Protein AF-I4EGW1-F1 (afdb_monomer_lite)

Organism: NCBI:txid1129897

Structure (mmCIF, N/CA/C/O backbone):
data_AF-I4EGW1-F1
#
_entry.id   AF-I4EGW1-F1
#
loop_
_atom_site.group_PDB
_atom_site.id
_atom_site.type_symbol
_atom_site.label_atom_id
_atom_site.label_alt_id
_atom_site.label_comp_id
_atom_site.label_asym_id
_atom_site.label_entity_id
_atom_site.label_seq_id
_atom_site.pdbx_PDB_ins_code
_atom_site.Cartn_x
_atom_site.Cartn_y
_atom_site.Cartn_z
_atom_site.occupancy
_atom_site.B_iso_or_equiv
_atom_site.auth_seq_id
_atom_site.auth_comp_id
_atom_site.auth_asym_id
_atom_site.auth_atom_id
_atom_site.pdbx_PDB_model_num
ATOM 1 N N . MET A 1 1 ? -6.062 -6.486 34.299 1.00 52.44 1 MET A N 1
ATOM 2 C CA . MET A 1 1 ? -6.752 -6.285 33.002 1.00 52.44 1 MET A CA 1
ATOM 3 C C . MET A 1 1 ? -5.716 -5.886 31.959 1.00 52.44 1 MET A C 1
ATOM 5 O O . MET A 1 1 ? -4.959 -4.958 32.221 1.00 52.44 1 MET A O 1
ATOM 9 N N . ARG A 1 2 ? -5.607 -6.590 30.822 1.00 54.66 2 ARG A N 1
ATOM 10 C CA . ARG A 1 2 ? -4.730 -6.140 29.725 1.00 54.66 2 ARG A CA 1
ATOM 11 C C . ARG A 1 2 ? -5.230 -4.772 29.256 1.00 54.66 2 ARG A C 1
ATOM 13 O O . ARG A 1 2 ? -6.411 -4.648 28.945 1.00 54.66 2 ARG A O 1
ATOM 20 N N . ARG A 1 3 ? -4.358 -3.757 29.227 1.00 63.44 3 ARG A N 1
ATOM 21 C CA . ARG A 1 3 ? -4.712 -2.459 28.638 1.00 63.44 3 ARG A CA 1
ATOM 22 C C . ARG A 1 3 ? -5.082 -2.692 27.176 1.00 63.44 3 ARG A C 1
ATOM 24 O O . ARG A 1 3 ? -4.359 -3.395 26.466 1.00 63.44 3 ARG A O 1
ATOM 31 N N . SER A 1 4 ? -6.220 -2.143 26.758 1.00 66.75 4 SER A N 1
ATOM 32 C CA . SER A 1 4 ? -6.599 -2.123 25.349 1.00 66.75 4 SER A CA 1
ATOM 33 C C . SER A 1 4 ? -5.445 -1.519 24.552 1.00 66.75 4 SER A C 1
ATOM 35 O O . SER A 1 4 ? -4.906 -0.480 24.924 1.00 66.75 4 SER A O 1
ATOM 37 N N . ARG A 1 5 ? -5.062 -2.173 23.453 1.00 77.19 5 ARG A N 1
ATOM 38 C CA . ARG A 1 5 ? -4.097 -1.624 22.486 1.00 77.19 5 ARG A CA 1
ATOM 39 C C . ARG A 1 5 ? -4.653 -0.417 21.716 1.00 77.19 5 ARG A C 1
ATOM 41 O O . ARG A 1 5 ? -3.923 0.159 20.921 1.00 77.19 5 ARG A O 1
ATOM 48 N N . PHE A 1 6 ? -5.925 -0.076 21.920 1.00 78.50 6 PHE A N 1
ATOM 49 C CA . PHE A 1 6 ? -6.652 0.939 21.168 1.00 78.50 6 PHE A CA 1
ATOM 50 C C . PHE A 1 6 ? -7.197 2.016 22.093 1.00 78.50 6 PHE A C 1
ATOM 52 O O . PHE A 1 6 ? -7.672 1.709 23.192 1.00 78.50 6 PHE A O 1
ATOM 59 N N . THR A 1 7 ? -7.170 3.256 21.610 1.00 86.56 7 THR A N 1
ATOM 60 C CA . THR A 1 7 ? -7.845 4.374 22.269 1.00 86.56 7 THR A CA 1
ATOM 61 C C . THR A 1 7 ? -9.356 4.256 22.078 1.00 86.56 7 THR A C 1
ATOM 63 O O . THR A 1 7 ? -9.835 3.678 21.100 1.00 86.56 7 THR A O 1
ATOM 66 N N . GLU A 1 8 ? -10.131 4.828 22.996 1.00 87.19 8 GLU A N 1
ATOM 67 C CA . GLU A 1 8 ? -11.597 4.860 22.890 1.00 87.19 8 GLU A CA 1
ATOM 68 C C . GLU A 1 8 ? -12.054 5.530 21.588 1.00 87.19 8 GLU A C 1
ATOM 70 O O . GLU A 1 8 ? -12.966 5.052 20.918 1.00 87.19 8 GLU A O 1
ATOM 75 N N . GLN A 1 9 ? -11.341 6.574 21.158 1.00 87.12 9 GLN A N 1
ATOM 76 C CA . GLN A 1 9 ? -11.584 7.268 19.893 1.00 87.12 9 GLN A CA 1
ATOM 77 C C . GLN A 1 9 ? -11.435 6.339 18.679 1.00 87.12 9 GLN A C 1
ATOM 79 O O . GLN A 1 9 ? -12.271 6.369 17.777 1.00 87.12 9 GLN A O 1
ATOM 84 N N . GLN A 1 10 ? -10.404 5.485 18.660 1.00 85.00 10 GLN A N 1
ATOM 85 C CA . GLN A 1 10 ? -10.199 4.503 17.588 1.00 85.00 10 GLN A CA 1
ATOM 86 C C . GLN A 1 10 ? -11.317 3.455 17.553 1.00 85.00 10 GLN A C 1
ATOM 88 O O . GLN A 1 10 ? -11.736 3.038 16.474 1.00 85.00 10 GLN A O 1
ATOM 93 N N . ILE A 1 11 ? -11.817 3.047 18.723 1.00 86.94 11 ILE A N 1
ATOM 94 C CA . ILE A 1 11 ? -12.922 2.088 18.836 1.00 86.94 11 ILE A CA 1
ATOM 95 C C . ILE A 1 11 ? -14.214 2.709 18.292 1.00 86.94 11 ILE A C 1
ATOM 97 O O . ILE A 1 11 ? -14.860 2.113 17.432 1.00 86.94 11 ILE A O 1
ATOM 101 N N . VAL A 1 12 ? -14.555 3.928 18.719 1.00 91.69 12 VAL A N 1
ATOM 102 C CA . VAL A 1 12 ? -15.755 4.644 18.252 1.00 91.69 12 VAL A CA 1
ATOM 103 C C . VAL A 1 12 ? -15.708 4.901 16.743 1.00 91.69 12 VAL A C 1
ATOM 105 O O . VAL A 1 12 ? -16.712 4.719 16.057 1.00 91.69 12 VAL A O 1
ATOM 108 N N . ALA A 1 13 ? -14.548 5.280 16.199 1.00 88.94 13 ALA A N 1
ATOM 109 C CA . ALA A 1 13 ? -14.391 5.505 14.762 1.00 88.94 13 ALA A CA 1
ATOM 110 C C . ALA A 1 13 ? -14.632 4.228 13.935 1.00 88.94 13 ALA A C 1
ATOM 112 O O . ALA A 1 13 ? -15.319 4.279 12.914 1.00 88.94 13 ALA A O 1
ATOM 113 N N . ALA A 1 14 ? -14.114 3.082 14.389 1.00 88.00 14 ALA A N 1
ATOM 114 C CA . ALA A 1 14 ? -14.319 1.800 13.716 1.00 88.00 14 ALA A CA 1
ATOM 115 C C . ALA A 1 14 ? -15.791 1.347 13.752 1.00 88.00 14 ALA A C 1
ATOM 117 O O . ALA A 1 14 ? -16.291 0.827 12.755 1.00 88.00 14 ALA A O 1
ATOM 118 N N . LEU A 1 15 ? -16.491 1.578 14.870 1.00 90.50 15 LEU A N 1
ATOM 119 C CA . LEU A 1 15 ? -17.920 1.270 14.999 1.00 90.50 15 LEU A CA 1
ATOM 120 C C . LEU A 1 15 ? -18.766 2.118 14.042 1.00 90.50 15 LEU A C 1
ATOM 122 O O . LEU A 1 15 ? -19.555 1.563 13.284 1.00 90.50 15 LEU A O 1
ATOM 126 N N . ARG A 1 16 ? -18.518 3.432 13.978 1.00 93.00 16 ARG A N 1
ATOM 127 C CA . ARG A 1 16 ? -19.224 4.329 13.046 1.00 93.00 16 ARG A CA 1
ATOM 128 C C . ARG A 1 16 ? -19.025 3.947 11.579 1.00 93.00 16 ARG A C 1
ATOM 130 O O . ARG A 1 16 ? -19.950 4.073 10.787 1.00 93.00 16 ARG A O 1
ATOM 137 N N . GLN A 1 17 ? -17.834 3.481 11.197 1.00 89.00 17 GLN A N 1
ATOM 138 C CA . GLN A 1 17 ? -17.591 2.992 9.833 1.00 89.00 17 GLN A CA 1
ATOM 139 C C . GLN A 1 17 ? -18.419 1.747 9.508 1.00 89.00 17 GLN A C 1
ATOM 141 O O . GLN A 1 17 ? -18.972 1.660 8.411 1.00 89.00 17 GLN A O 1
ATOM 146 N N . ALA A 1 18 ? -18.516 0.808 10.454 1.00 91.25 18 ALA A N 1
ATOM 147 C CA . ALA A 1 18 ? -19.332 -0.389 10.290 1.00 91.25 18 ALA A CA 1
ATOM 148 C C . ALA A 1 18 ? -20.832 -0.049 10.223 1.00 91.25 18 ALA A C 1
ATOM 150 O O . ALA A 1 18 ? -21.533 -0.549 9.348 1.00 91.25 18 ALA A O 1
ATOM 151 N N . GLU A 1 19 ? -21.307 0.852 11.088 1.00 92.25 19 GLU A N 1
ATOM 152 C CA . GLU A 1 19 ? -22.686 1.366 11.073 1.00 92.25 19 GLU A CA 1
ATOM 153 C C . GLU A 1 19 ? -23.010 2.122 9.776 1.00 92.25 19 GLU A C 1
ATOM 155 O O . GLU A 1 19 ? -24.116 2.014 9.255 1.00 92.25 19 GLU A O 1
ATOM 160 N N . GLY A 1 20 ? -22.029 2.828 9.205 1.00 92.00 20 GLY A N 1
ATOM 161 C CA . GLY A 1 20 ? -22.131 3.502 7.909 1.00 92.00 20 GLY A CA 1
ATOM 162 C C . GLY A 1 20 ? -22.120 2.569 6.692 1.00 92.00 20 GLY A C 1
ATOM 163 O O . GLY A 1 20 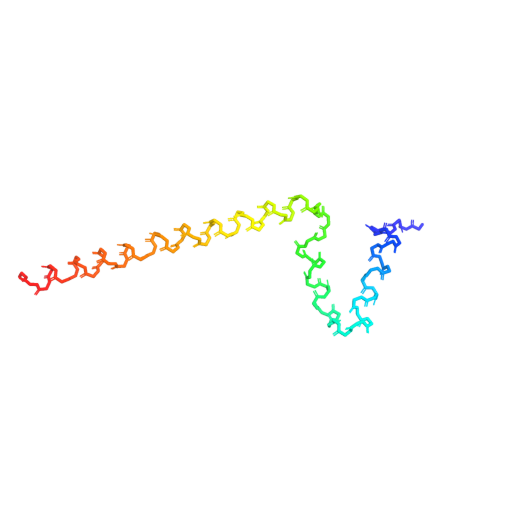? -22.032 3.052 5.566 1.00 92.00 20 GLY A O 1
ATOM 164 N N . GLY A 1 21 ? -22.172 1.248 6.895 1.00 92.31 21 GLY A N 1
ATOM 165 C CA . GLY A 1 21 ? -22.253 0.252 5.824 1.00 92.31 21 GLY A CA 1
ATOM 166 C C . GLY A 1 21 ? -20.905 -0.244 5.298 1.00 92.31 21 GLY A C 1
ATOM 167 O O . GLY A 1 21 ? -20.884 -1.043 4.362 1.00 92.31 21 GLY A O 1
ATOM 168 N N . THR A 1 22 ? -19.775 0.168 5.890 1.00 92.44 22 THR A N 1
ATOM 169 C CA . THR A 1 22 ? -18.470 -0.414 5.535 1.00 92.44 22 THR A CA 1
ATOM 170 C C . THR A 1 22 ? -18.422 -1.859 6.037 1.00 92.44 22 THR A C 1
ATOM 172 O O . THR A 1 22 ? -18.587 -2.088 7.239 1.00 92.44 22 THR A O 1
ATOM 175 N N . PRO A 1 23 ? -18.151 -2.858 5.179 1.00 93.56 23 PRO A N 1
ATOM 176 C CA . PRO A 1 23 ? -18.042 -4.237 5.627 1.00 93.56 23 PRO A CA 1
ATOM 177 C C . PRO A 1 23 ? -16.974 -4.387 6.716 1.00 93.56 23 PRO A C 1
ATOM 179 O O . PRO A 1 23 ? -15.827 -3.971 6.548 1.00 93.56 23 PRO A O 1
ATOM 182 N N . VAL A 1 24 ? -17.308 -5.059 7.820 1.00 91.00 24 VAL A N 1
ATOM 183 C CA . VAL A 1 24 ? -16.374 -5.271 8.946 1.00 91.00 24 VAL A CA 1
ATOM 184 C C . VAL A 1 24 ? -15.078 -5.956 8.489 1.00 91.00 24 VAL A C 1
ATOM 186 O O . VAL A 1 24 ? -13.996 -5.676 9.007 1.00 91.00 24 VAL A O 1
ATOM 189 N N . VAL A 1 25 ? -15.158 -6.818 7.469 1.00 92.88 25 VAL A N 1
ATOM 190 C CA . VAL A 1 25 ? -13.987 -7.460 6.853 1.00 92.88 25 VAL A CA 1
ATOM 191 C C . VAL A 1 25 ? -12.996 -6.442 6.281 1.00 92.88 25 VAL A C 1
ATOM 193 O O . VAL A 1 25 ? -11.784 -6.628 6.408 1.00 92.88 25 VAL A O 1
ATOM 196 N N . GLU A 1 26 ? -13.487 -5.344 5.709 1.00 90.88 26 GLU A N 1
ATOM 197 C CA . GLU A 1 26 ? -12.662 -4.282 5.148 1.00 90.88 26 GLU A CA 1
ATOM 198 C C . GLU A 1 26 ? -11.993 -3.456 6.250 1.00 90.88 26 GLU A C 1
ATOM 200 O O . GLU A 1 26 ? -10.780 -3.241 6.201 1.00 90.88 26 GLU A O 1
ATOM 205 N N . VAL A 1 27 ? -12.736 -3.119 7.307 1.00 88.62 27 VAL A N 1
ATOM 206 C CA . VAL A 1 27 ? -12.187 -2.453 8.500 1.00 88.62 27 VAL A CA 1
ATOM 207 C C . VAL A 1 27 ? -11.075 -3.304 9.131 1.00 88.62 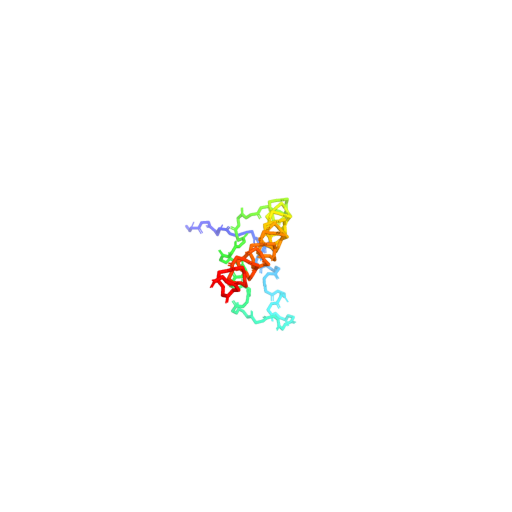27 VAL A C 1
ATOM 209 O O . VAL A 1 27 ? -9.980 -2.815 9.423 1.00 88.62 27 VAL A O 1
ATOM 212 N N . CYS A 1 28 ? -11.290 -4.616 9.265 1.00 88.25 28 CYS A N 1
ATOM 213 C CA . CYS A 1 28 ? -10.283 -5.561 9.757 1.00 88.25 28 CYS A CA 1
ATOM 214 C C . CYS A 1 28 ? -9.070 -5.708 8.821 1.00 88.25 28 CYS A C 1
ATOM 216 O O . CYS A 1 28 ? -7.954 -5.962 9.289 1.00 88.25 28 CYS A O 1
ATOM 218 N N . ARG A 1 29 ? -9.262 -5.573 7.504 1.00 90.19 29 ARG A N 1
ATOM 219 C CA . ARG A 1 29 ? -8.178 -5.572 6.510 1.00 90.19 29 ARG A CA 1
ATOM 220 C C . ARG A 1 29 ? -7.313 -4.323 6.655 1.00 90.19 29 ARG A C 1
ATOM 222 O O . ARG A 1 29 ? -6.094 -4.447 6.748 1.00 90.19 29 ARG A O 1
ATOM 229 N N . TRP A 1 30 ? -7.921 -3.141 6.735 1.00 87.25 30 TRP A N 1
ATOM 230 C CA . TRP A 1 30 ? -7.197 -1.884 6.948 1.00 87.25 30 TRP A CA 1
ATOM 231 C C . TRP A 1 30 ? -6.468 -1.868 8.281 1.00 87.25 30 TRP A C 1
ATOM 233 O O . TRP A 1 30 ? -5.303 -1.494 8.325 1.00 87.25 30 TRP A O 1
ATOM 243 N N . LYS A 1 31 ? -7.095 -2.377 9.345 1.00 84.69 31 LYS A N 1
ATOM 244 C CA . LYS A 1 31 ? -6.435 -2.557 10.638 1.00 84.69 31 LYS A CA 1
ATOM 245 C C . LYS A 1 31 ? -5.158 -3.387 10.509 1.00 84.69 31 LYS A C 1
ATOM 247 O O . LYS A 1 31 ? -4.122 -2.986 11.019 1.00 84.69 31 LYS A O 1
ATOM 252 N N . ARG A 1 32 ? -5.203 -4.529 9.819 1.00 85.19 32 ARG A N 1
ATOM 253 C CA . ARG A 1 32 ? -4.007 -5.366 9.616 1.00 85.19 32 ARG A CA 1
ATOM 254 C C . ARG A 1 32 ? -2.915 -4.655 8.817 1.00 85.19 32 ARG A C 1
ATOM 256 O O . ARG A 1 32 ? -1.746 -4.887 9.092 1.00 85.19 32 ARG A O 1
ATOM 263 N N . LYS A 1 33 ? -3.292 -3.813 7.850 1.00 85.25 33 LYS A N 1
ATOM 264 C CA . LYS A 1 33 ? -2.343 -3.127 6.963 1.00 85.25 33 LYS A CA 1
ATOM 265 C C . LYS A 1 33 ? -1.753 -1.847 7.569 1.00 85.25 33 LYS A C 1
ATOM 267 O O . LYS A 1 33 ? -0.607 -1.529 7.282 1.00 85.25 33 LYS A O 1
ATOM 272 N N . PHE A 1 34 ? -2.522 -1.120 8.377 1.00 85.44 34 PHE A N 1
ATOM 273 C CA . PHE A 1 34 ? -2.218 0.267 8.746 1.00 85.44 34 PHE A CA 1
ATOM 274 C C . PHE A 1 34 ? -2.221 0.542 10.256 1.00 85.44 34 PHE A C 1
ATOM 276 O O . PHE A 1 34 ? -1.933 1.664 10.667 1.00 85.44 34 PHE A O 1
ATOM 283 N N . ALA A 1 35 ? -2.573 -0.428 11.111 1.00 83.81 35 ALA A N 1
ATOM 284 C CA . ALA A 1 35 ? -2.578 -0.189 12.554 1.00 83.81 35 ALA A CA 1
ATOM 285 C C . ALA A 1 35 ? -1.175 0.152 13.070 1.00 83.81 35 ALA A C 1
ATOM 287 O O . ALA A 1 35 ? -0.209 -0.544 12.770 1.00 83.81 35 ALA A O 1
ATOM 288 N N . GLY A 1 36 ? -1.094 1.193 13.900 1.00 81.25 36 GLY A N 1
ATOM 289 C CA . GLY A 1 36 ? 0.165 1.668 14.473 1.00 81.25 36 GLY A CA 1
ATOM 290 C C . GLY A 1 36 ? 0.957 2.615 13.572 1.00 81.25 36 GLY A C 1
ATOM 291 O O . GLY A 1 36 ? 1.975 3.106 14.034 1.00 81.25 36 GLY A O 1
ATOM 292 N N . MET A 1 37 ? 0.490 2.892 12.347 1.00 86.38 37 MET A N 1
ATOM 293 C CA . MET A 1 37 ? 1.082 3.919 11.487 1.00 86.38 37 MET A CA 1
ATOM 294 C C . MET A 1 37 ? 0.486 5.294 11.787 1.00 86.38 37 MET A C 1
ATOM 296 O O . MET A 1 37 ? -0.732 5.439 11.945 1.00 86.38 37 MET A O 1
ATOM 300 N N . GLU A 1 38 ? 1.331 6.316 11.797 1.00 86.12 38 GLU A N 1
ATOM 301 C CA . GLU A 1 38 ? 0.894 7.705 11.824 1.00 86.12 38 GLU A CA 1
ATOM 302 C C . GLU A 1 38 ? 0.388 8.162 10.448 1.00 86.12 38 GLU A C 1
ATOM 304 O O . GLU A 1 38 ? 0.746 7.632 9.394 1.00 86.12 38 GLU A O 1
ATOM 309 N N . VAL A 1 39 ? -0.438 9.211 10.428 1.00 82.06 39 VAL A N 1
ATOM 310 C CA . VAL A 1 39 ? -0.977 9.774 9.176 1.00 82.06 39 VAL A CA 1
ATOM 311 C C . VAL A 1 39 ? 0.143 10.245 8.239 1.00 82.06 39 VAL A C 1
ATOM 313 O O . VAL A 1 39 ? 0.025 10.096 7.022 1.00 82.06 39 VAL A O 1
ATOM 316 N N . ALA A 1 40 ? 1.235 10.786 8.786 1.00 83.12 40 ALA A N 1
ATOM 317 C CA . ALA A 1 40 ? 2.402 11.192 8.006 1.00 83.12 40 ALA A CA 1
ATOM 318 C C . ALA A 1 40 ? 3.100 9.988 7.347 1.00 83.12 40 ALA A C 1
ATOM 320 O O . ALA A 1 40 ? 3.440 10.046 6.165 1.00 83.12 40 ALA A O 1
ATOM 321 N N . GLU A 1 41 ? 3.234 8.874 8.072 1.00 89.00 41 GLU A N 1
ATOM 322 C CA . GLU A 1 41 ? 3.792 7.625 7.545 1.00 89.00 41 GLU A CA 1
ATOM 323 C C . GLU A 1 41 ? 2.906 7.041 6.441 1.00 89.00 41 GLU A C 1
ATOM 325 O O . GLU A 1 41 ? 3.412 6.618 5.404 1.00 89.00 41 GLU A O 1
ATOM 330 N N . LEU A 1 42 ? 1.579 7.100 6.603 1.00 89.44 42 LEU A N 1
ATOM 331 C CA . LEU A 1 42 ? 0.629 6.671 5.574 1.00 89.44 42 LEU A CA 1
ATOM 332 C C . LEU A 1 42 ? 0.717 7.512 4.296 1.00 89.44 42 LEU A C 1
ATOM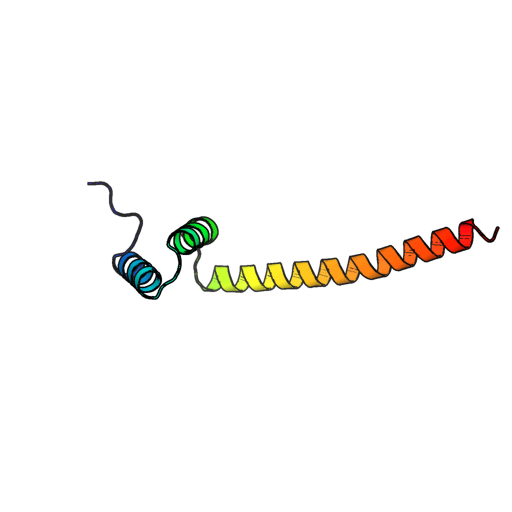 334 O O . LEU A 1 42 ? 0.594 6.966 3.199 1.00 89.44 42 LEU A O 1
ATOM 338 N N . ARG A 1 43 ? 0.919 8.830 4.415 1.00 89.56 43 ARG A N 1
ATOM 339 C CA . ARG A 1 43 ? 1.109 9.716 3.253 1.00 89.56 43 ARG A CA 1
ATOM 340 C C . ARG A 1 43 ? 2.395 9.374 2.513 1.00 89.56 43 ARG A C 1
ATOM 342 O O . ARG A 1 43 ? 2.342 9.105 1.316 1.00 89.56 43 ARG A O 1
ATOM 349 N N . ARG A 1 44 ? 3.509 9.273 3.241 1.00 92.94 44 ARG A N 1
ATOM 350 C CA . ARG A 1 44 ? 4.805 8.896 2.670 1.00 92.94 44 ARG A CA 1
ATOM 351 C C . ARG A 1 44 ? 4.764 7.515 2.015 1.00 92.94 44 ARG A C 1
ATOM 353 O O . ARG A 1 44 ? 5.320 7.334 0.939 1.00 92.94 44 ARG A O 1
ATOM 360 N N . LEU A 1 45 ? 4.083 6.545 2.631 1.00 92.38 45 LEU A N 1
ATOM 361 C CA . LEU A 1 45 ? 3.907 5.213 2.050 1.00 92.38 45 LEU A CA 1
ATOM 362 C C . LEU A 1 45 ? 3.196 5.291 0.694 1.00 92.38 45 LEU A C 1
ATOM 364 O O . LEU A 1 45 ? 3.663 4.683 -0.263 1.00 92.38 45 LEU A O 1
ATOM 368 N N . ARG A 1 46 ? 2.110 6.068 0.592 1.00 92.44 46 ARG A N 1
ATOM 369 C CA . ARG A 1 46 ? 1.386 6.250 -0.676 1.00 92.44 46 ARG A CA 1
ATOM 370 C C . ARG A 1 46 ? 2.246 6.912 -1.746 1.00 92.44 46 ARG A C 1
ATOM 372 O O . ARG A 1 46 ? 2.195 6.483 -2.891 1.00 92.44 46 ARG A O 1
ATOM 379 N N . GLU A 1 47 ? 3.030 7.924 -1.385 1.00 95.69 47 GLU A N 1
ATOM 380 C CA . GLU A 1 47 ? 3.955 8.593 -2.311 1.00 95.69 47 GLU A CA 1
ATOM 381 C C . GLU A 1 47 ? 5.005 7.616 -2.854 1.00 95.69 47 GLU A C 1
ATOM 383 O O . GLU A 1 47 ? 5.242 7.564 -4.058 1.00 95.69 47 GLU A O 1
ATOM 388 N N . VAL A 1 48 ? 5.580 6.781 -1.986 1.00 96.00 48 VAL A N 1
ATOM 389 C CA . VAL A 1 48 ? 6.555 5.760 -2.391 1.00 96.00 48 VAL A CA 1
ATOM 390 C C . VAL A 1 48 ? 5.908 4.663 -3.241 1.00 96.00 48 VAL A C 1
ATOM 392 O O . VAL A 1 48 ? 6.501 4.238 -4.231 1.00 96.00 48 VAL A O 1
ATOM 395 N N . GLU A 1 49 ? 4.705 4.196 -2.893 1.00 94.94 49 GLU A N 1
ATOM 396 C CA . GLU A 1 49 ? 3.963 3.207 -3.691 1.00 94.94 49 GLU A CA 1
ATOM 397 C C . GLU A 1 49 ? 3.616 3.755 -5.090 1.00 94.94 49 GLU A C 1
ATOM 399 O O . GLU A 1 49 ? 3.744 3.041 -6.089 1.00 94.94 49 GLU A O 1
ATOM 404 N N . GLU A 1 50 ? 3.215 5.024 -5.173 1.00 97.19 50 GLU A N 1
ATOM 405 C CA . GLU A 1 50 ? 2.920 5.736 -6.420 1.00 97.19 50 GLU A CA 1
ATOM 406 C C . GLU A 1 50 ? 4.167 5.873 -7.297 1.00 97.19 50 GLU A C 1
ATOM 408 O O . GLU A 1 50 ? 4.139 5.498 -8.471 1.00 97.19 50 GLU A O 1
ATOM 413 N N . GLU A 1 51 ? 5.272 6.347 -6.723 1.00 96.88 51 GLU A N 1
ATOM 414 C CA . GLU A 1 51 ? 6.530 6.508 -7.446 1.00 96.88 51 GLU A CA 1
ATOM 415 C C . GLU A 1 51 ? 7.077 5.156 -7.910 1.00 96.88 51 GLU A C 1
ATOM 417 O O . GLU A 1 51 ? 7.486 5.001 -9.057 1.00 96.88 51 GLU A O 1
ATOM 422 N N . ASN A 1 52 ? 6.990 4.120 -7.071 1.00 97.31 52 ASN A N 1
ATOM 423 C CA . ASN A 1 52 ? 7.381 2.768 -7.459 1.00 97.31 52 ASN A CA 1
ATOM 424 C C . ASN A 1 52 ? 6.563 2.257 -8.652 1.00 97.31 52 ASN A C 1
ATOM 426 O O . ASN A 1 52 ? 7.117 1.613 -9.545 1.00 97.31 52 ASN A O 1
ATOM 430 N N . ARG A 1 53 ? 5.256 2.550 -8.690 1.00 96.75 53 ARG A N 1
ATOM 431 C CA . ARG A 1 53 ? 4.400 2.194 -9.828 1.00 96.75 53 ARG A CA 1
ATOM 432 C C . ARG A 1 53 ? 4.837 2.922 -11.098 1.00 96.75 53 ARG A C 1
ATOM 434 O O . ARG A 1 53 ? 4.958 2.274 -12.135 1.00 96.75 53 ARG A O 1
ATOM 441 N N . ARG A 1 54 ? 5.104 4.228 -11.011 1.00 96.56 54 ARG A N 1
ATOM 442 C CA . ARG A 1 54 ? 5.574 5.041 -12.145 1.00 96.56 54 ARG A CA 1
ATOM 443 C C . ARG A 1 54 ? 6.916 4.552 -12.673 1.00 96.56 54 ARG A C 1
ATOM 445 O O . ARG A 1 54 ? 7.046 4.327 -13.869 1.00 96.56 54 ARG A O 1
ATOM 452 N N . LEU A 1 55 ? 7.878 4.306 -11.786 1.00 96.31 55 LEU A N 1
ATOM 453 C CA . LEU A 1 55 ? 9.194 3.783 -12.156 1.00 96.31 55 LEU A CA 1
ATOM 454 C C . LEU A 1 55 ? 9.093 2.403 -12.813 1.00 96.31 55 LEU A C 1
ATOM 456 O O . LEU A 1 55 ? 9.763 2.151 -13.809 1.00 96.31 55 LEU A O 1
ATOM 460 N N . LYS A 1 56 ? 8.225 1.517 -12.308 1.00 94.69 56 LYS A N 1
ATOM 461 C CA . LYS A 1 56 ? 7.979 0.213 -12.941 1.00 94.69 56 LYS A CA 1
ATOM 462 C C . LYS A 1 56 ? 7.428 0.349 -14.356 1.00 94.69 56 LYS A C 1
ATOM 464 O O . LYS A 1 56 ? 7.899 -0.362 -15.233 1.00 94.69 56 LYS A O 1
ATOM 469 N N . GLN A 1 57 ? 6.467 1.245 -14.576 1.00 93.12 57 GLN A N 1
ATOM 470 C CA . GLN A 1 57 ? 5.918 1.512 -15.911 1.00 93.12 57 GLN A CA 1
ATOM 471 C C . GLN A 1 57 ? 6.991 2.085 -16.842 1.00 93.12 57 GLN A C 1
ATOM 473 O O . GLN A 1 57 ? 7.219 1.547 -17.920 1.00 93.12 57 GLN A O 1
ATOM 478 N N . LEU A 1 58 ? 7.734 3.090 -16.368 1.00 93.75 58 LEU A N 1
ATOM 479 C CA . LEU A 1 58 ? 8.805 3.736 -17.126 1.00 93.75 58 LEU A CA 1
ATOM 480 C C .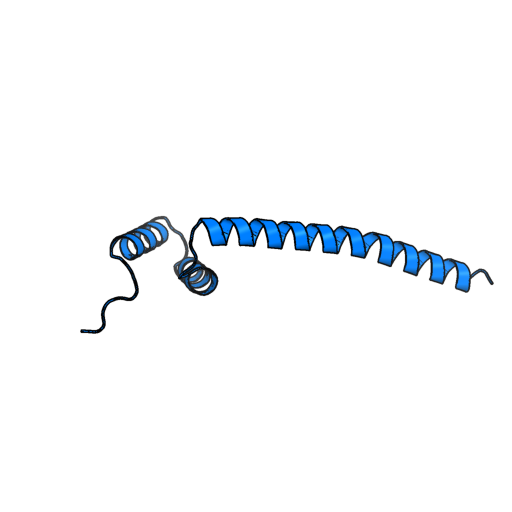 LEU A 1 58 ? 9.908 2.761 -17.556 1.00 93.75 58 LEU A C 1
ATOM 482 O O . LEU A 1 58 ? 10.535 2.975 -18.584 1.00 93.75 58 LEU A O 1
ATOM 486 N N . VAL A 1 59 ? 10.171 1.711 -16.775 1.00 92.88 59 VAL A N 1
ATOM 487 C CA . VAL A 1 59 ? 11.159 0.681 -17.126 1.00 92.88 59 VAL A CA 1
ATOM 488 C C . VAL A 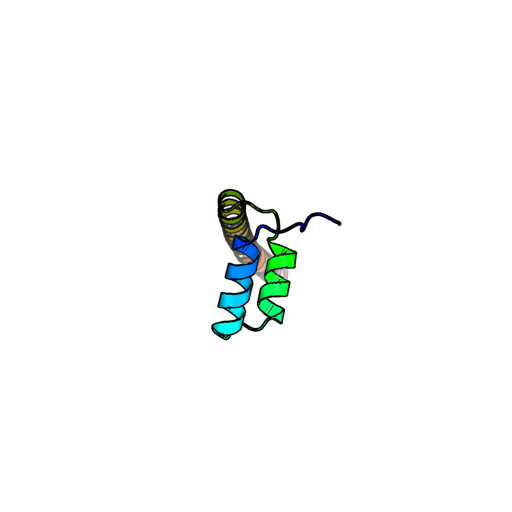1 59 ? 10.553 -0.413 -18.004 1.00 92.88 59 VAL A C 1
ATOM 490 O O . VAL A 1 59 ? 11.234 -0.905 -18.904 1.00 92.88 59 VAL A O 1
ATOM 493 N N . ALA A 1 60 ? 9.307 -0.818 -17.755 1.00 91.31 60 ALA A N 1
ATOM 494 C CA . ALA A 1 60 ? 8.666 -1.912 -18.477 1.00 91.31 60 ALA A CA 1
ATOM 495 C C . ALA A 1 60 ? 8.500 -1.595 -19.969 1.00 91.31 60 ALA A C 1
ATOM 497 O O . ALA A 1 60 ? 8.926 -2.406 -20.791 1.00 91.31 60 ALA A O 1
ATOM 498 N N . ASP A 1 61 ? 7.967 -0.419 -20.312 1.00 85.81 61 ASP A N 1
ATOM 499 C CA . ASP A 1 61 ? 7.638 -0.089 -21.705 1.00 85.81 61 ASP A CA 1
ATOM 500 C C . ASP A 1 61 ? 8.895 -0.066 -22.606 1.00 85.81 61 ASP A C 1
ATOM 502 O O . ASP A 1 61 ? 8.940 -0.816 -23.583 1.00 85.81 61 ASP A O 1
ATOM 506 N N . PRO A 1 62 ? 9.999 0.628 -22.247 1.00 88.81 62 PRO A N 1
ATOM 507 C CA . PRO A 1 62 ? 11.222 0.607 -23.053 1.00 88.81 62 PRO A CA 1
ATOM 508 C C . PRO A 1 62 ? 11.916 -0.759 -23.078 1.00 88.81 62 PRO A C 1
ATOM 510 O O . PRO A 1 62 ? 12.625 -1.083 -24.031 1.00 88.81 62 PRO A O 1
ATOM 513 N N . THR A 1 63 ? 11.756 -1.564 -22.021 1.00 90.25 63 THR A N 1
ATOM 514 C CA . THR A 1 63 ? 12.328 -2.918 -21.975 1.00 90.25 63 THR A CA 1
ATOM 515 C C . THR A 1 63 ? 11.618 -3.838 -22.963 1.00 90.25 63 THR A C 1
ATOM 517 O O . THR A 1 63 ? 12.283 -4.613 -23.653 1.00 90.25 63 THR A O 1
ATOM 520 N N . LEU A 1 64 ? 10.290 -3.729 -23.059 1.00 88.75 64 LEU A N 1
ATOM 521 C CA . LEU A 1 64 ? 9.485 -4.456 -24.036 1.00 88.75 64 LEU A CA 1
ATOM 522 C C . LEU A 1 64 ? 9.830 -4.021 -25.464 1.00 88.75 64 LEU A C 1
ATOM 524 O O . LEU A 1 64 ? 10.144 -4.877 -26.290 1.00 88.75 64 LEU A O 1
ATOM 528 N N . ASP A 1 65 ? 9.893 -2.714 -25.728 1.00 89.06 65 ASP A N 1
ATOM 529 C CA . ASP A 1 65 ? 10.259 -2.181 -27.047 1.00 89.06 65 ASP A CA 1
ATOM 530 C C . ASP A 1 65 ? 11.649 -2.657 -27.484 1.00 89.06 65 ASP A C 1
ATOM 532 O O . ASP A 1 65 ? 11.848 -3.123 -28.609 1.00 89.06 65 ASP A O 1
ATOM 536 N N . LYS A 1 66 ? 12.628 -2.610 -26.572 1.00 92.62 66 LYS A N 1
ATOM 537 C CA . LYS A 1 66 ? 13.982 -3.104 -26.835 1.00 92.62 66 LYS A CA 1
ATOM 538 C C . LYS A 1 66 ? 13.986 -4.592 -27.182 1.00 92.62 66 LYS A C 1
ATOM 540 O O . LYS A 1 66 ? 14.702 -4.986 -28.103 1.00 92.62 66 LYS A O 1
ATOM 545 N N . ALA A 1 67 ? 13.224 -5.411 -26.457 1.00 91.75 67 ALA A N 1
ATOM 546 C CA . ALA A 1 67 ? 13.134 -6.844 -26.720 1.00 91.75 67 ALA A CA 1
ATOM 547 C C . ALA A 1 67 ? 12.534 -7.122 -28.108 1.00 91.75 67 ALA A C 1
ATOM 549 O O . ALA A 1 67 ? 13.106 -7.898 -28.873 1.00 91.75 67 ALA A O 1
ATOM 550 N N . MET A 1 68 ? 11.454 -6.421 -28.470 1.00 90.81 68 MET A N 1
ATOM 551 C CA . MET A 1 68 ? 10.822 -6.533 -29.789 1.00 90.81 68 MET A CA 1
ATOM 552 C C . MET A 1 68 ? 11.771 -6.124 -30.923 1.00 90.81 68 MET A C 1
ATOM 554 O O . MET A 1 68 ? 11.870 -6.821 -31.932 1.00 90.81 68 MET A O 1
ATOM 558 N N . LEU A 1 69 ? 12.513 -5.023 -30.755 1.00 92.69 69 LEU A N 1
ATOM 559 C CA . LEU A 1 69 ? 13.500 -4.572 -31.742 1.00 92.69 69 LEU A CA 1
ATOM 560 C C . LEU A 1 69 ? 14.635 -5.586 -31.921 1.00 92.69 69 LEU A C 1
ATOM 562 O O . LEU A 1 69 ? 15.047 -5.859 -33.048 1.00 92.69 69 LEU A O 1
ATOM 566 N N . GLN A 1 70 ? 15.134 -6.169 -30.828 1.00 93.19 70 GLN A N 1
ATOM 567 C CA . GLN A 1 70 ? 16.170 -7.202 -30.888 1.00 93.19 70 GLN A CA 1
ATOM 568 C C . GLN A 1 70 ? 15.687 -8.470 -31.602 1.00 93.19 70 GLN 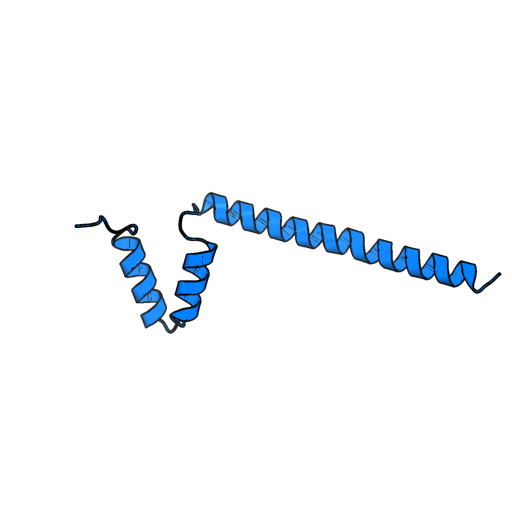A C 1
ATOM 570 O O . GLN A 1 70 ? 16.445 -9.060 -32.371 1.00 93.19 70 GLN A O 1
ATOM 575 N N . GLU A 1 71 ? 14.437 -8.875 -31.384 1.00 92.38 71 GLU A N 1
ATOM 576 C CA . GLU A 1 71 ? 13.837 -10.020 -32.070 1.00 92.38 71 GLU A CA 1
ATOM 577 C C . GLU A 1 71 ? 13.642 -9.756 -33.570 1.00 92.38 71 GLU A C 1
ATOM 579 O O . GLU A 1 71 ? 14.034 -10.581 -34.396 1.00 92.38 71 GLU A O 1
ATOM 584 N N . ALA A 1 72 ? 13.132 -8.577 -33.939 1.00 91.56 72 ALA A N 1
ATOM 585 C CA . ALA A 1 72 ? 12.974 -8.182 -35.338 1.00 91.56 72 ALA A CA 1
ATOM 586 C C . ALA A 1 72 ? 14.317 -8.145 -36.090 1.00 91.56 72 ALA A C 1
ATOM 588 O O . ALA A 1 72 ? 14.406 -8.619 -37.221 1.00 91.56 72 ALA A O 1
ATOM 589 N N . LEU A 1 73 ? 15.376 -7.630 -35.455 1.00 92.06 73 LEU A N 1
ATOM 590 C CA . LEU A 1 73 ? 16.726 -7.629 -36.027 1.00 92.06 73 LEU A CA 1
ATOM 591 C C . LEU A 1 73 ? 17.285 -9.045 -36.205 1.00 92.06 73 LEU A C 1
ATOM 593 O O . LEU A 1 73 ? 17.964 -9.307 -37.192 1.00 92.06 73 LEU A O 1
ATOM 597 N N . ARG A 1 74 ? 16.994 -9.960 -35.275 1.00 90.44 74 ARG A N 1
ATOM 598 C CA . ARG A 1 74 ? 17.457 -11.352 -35.345 1.00 90.44 74 ARG A CA 1
ATOM 599 C C . ARG A 1 74 ? 16.754 -12.160 -36.438 1.00 90.44 74 ARG A C 1
ATOM 601 O O . ARG A 1 74 ? 17.364 -13.069 -36.982 1.00 90.44 74 ARG A O 1
ATOM 608 N N . ASN A 1 75 ? 15.499 -11.839 -36.745 1.00 78.75 75 ASN A N 1
ATOM 609 C CA . ASN A 1 75 ? 14.707 -12.535 -37.765 1.00 78.75 75 ASN A CA 1
ATOM 610 C C . ASN A 1 75 ? 14.923 -11.992 -39.192 1.00 78.75 75 ASN A C 1
ATOM 612 O O . ASN A 1 75 ? 14.521 -12.644 -40.149 1.00 78.75 75 ASN A O 1
ATOM 616 N N . ASN A 1 76 ? 15.539 -10.812 -39.336 1.00 67.00 76 ASN A N 1
ATOM 617 C CA . ASN A 1 76 ? 15.844 -10.172 -40.624 1.00 67.00 76 ASN A CA 1
ATOM 618 C C . ASN A 1 76 ? 17.289 -10.420 -41.113 1.00 67.00 76 ASN A C 1
ATOM 620 O O . ASN A 1 76 ? 17.742 -9.729 -42.029 1.00 67.00 76 ASN A O 1
ATOM 624 N N . GLY A 1 77 ? 18.015 -11.356 -40.494 1.00 53.06 77 GLY A N 1
ATOM 625 C CA . GLY A 1 77 ? 19.386 -11.748 -40.845 1.00 53.06 77 GLY A CA 1
ATOM 626 C C . GLY A 1 77 ? 19.495 -13.200 -41.282 1.00 53.06 77 GLY A C 1
ATOM 627 O O . GLY A 1 77 ? 18.626 -14.004 -40.879 1.00 53.06 77 GLY A O 1
#

pLDDT: mean 87.55, std 9.37, range [52.44, 97.31]

InterPro domains:
  IPR002514 Transposase IS3/IS911family [PF01527] (2-60)
  IPR009057 Homedomain-like superfamily [SSF46689] (1-59)
  IPR052546 Transposase_8_domain-containing_protein [PTHR33609] (1-75)

Secondary structure (DSSP, 8-state):
-PPPSS-HHHHHHHHHHHHTT--HHHHHHHHHHHTT--HHHHHHHHHHHHHHHHHHHHHHHHHHHHHHHHHHHHHT-

Radius of gyration: 22.96 Å; chains: 1; bounding box: 42×24×74 Å

Sequence (77 aa):
MRRSRFTEQQIVAALRQAEGGTPVVEVCRWKRKFAGMEVAELRRLREVEEENRRLKQLVADPTLDKAMLQEALRNNG

Foldseek 3Di:
DPPPPDDPVRVVVLVVCVVVVNPNVVSVVCCVVCPPHDPVRVVVVVVVVVVVVVVCVVVVVVVVVVVVVVVVVVVVD